Protein AF-A0A2R6IU62-F1 (afdb_monomer_lite)

Foldseek 3Di:
DDPPDDPVVVVVVLVVVLQVQLQVQLVVQLVVVVVVPDDPVVSNVRSVVSSVVSNVVSCVVCPPPVPVVVPVVVVVPD

Radius of gyration: 19.02 Å; chains: 1; bounding box: 35×24×59 Å

Structure (mmCIF, N/CA/C/O backbone):
data_AF-A0A2R6IU62-F1
#
_entry.id   AF-A0A2R6IU62-F1
#
loop_
_atom_site.group_PDB
_atom_site.id
_atom_site.type_symbol
_atom_site.label_atom_id
_atom_site.label_alt_id
_atom_site.label_comp_id
_atom_site.label_asym_id
_atom_site.label_entity_id
_atom_site.label_seq_id
_atom_site.pdbx_PDB_ins_code
_atom_site.Cartn_x
_atom_site.Cartn_y
_atom_site.Cartn_z
_atom_site.occupancy
_atom_site.B_iso_or_equiv
_atom_site.auth_seq_id
_atom_site.auth_comp_id
_atom_site.auth_asym_id
_atom_site.auth_atom_id
_atom_site.pdbx_PDB_model_num
ATOM 1 N N . MET A 1 1 ? 22.312 14.225 -29.034 1.00 45.22 1 MET A N 1
ATOM 2 C CA . MET A 1 1 ? 21.390 13.069 -29.035 1.00 45.22 1 MET A CA 1
ATOM 3 C C . MET A 1 1 ? 21.587 12.328 -27.728 1.00 45.22 1 MET A C 1
ATOM 5 O O . MET A 1 1 ? 22.715 11.941 -27.456 1.00 45.22 1 MET A O 1
ATOM 9 N N . VAL A 1 2 ? 20.557 12.215 -26.885 1.00 62.06 2 VAL A N 1
ATOM 10 C CA . VAL A 1 2 ? 20.670 11.428 -25.646 1.00 62.06 2 VAL A CA 1
ATOM 11 C C . VAL A 1 2 ? 20.582 9.954 -26.039 1.00 62.06 2 VAL A C 1
ATOM 13 O O . VAL A 1 2 ? 19.680 9.576 -26.787 1.00 62.06 2 VAL A O 1
ATOM 16 N N . GLY A 1 3 ? 21.554 9.144 -25.620 1.00 68.56 3 GLY A N 1
ATOM 17 C CA . GLY A 1 3 ? 21.512 7.700 -25.843 1.00 68.56 3 GLY A CA 1
ATOM 18 C C . GLY A 1 3 ? 20.296 7.079 -25.139 1.00 68.56 3 GLY A C 1
ATOM 19 O O . GLY A 1 3 ? 19.819 7.643 -24.149 1.00 68.56 3 GLY A O 1
ATOM 20 N N . PRO A 1 4 ? 19.762 5.946 -25.626 1.00 73.31 4 PRO A N 1
ATOM 21 C CA . PRO A 1 4 ? 18.647 5.270 -24.973 1.00 73.31 4 PRO A CA 1
ATOM 22 C C . PRO A 1 4 ? 18.981 4.988 -23.504 1.00 73.31 4 PRO A C 1
ATOM 24 O O . PRO A 1 4 ? 19.965 4.311 -23.220 1.00 73.31 4 PRO A O 1
ATOM 27 N N . ILE A 1 5 ? 18.171 5.507 -22.570 1.00 65.12 5 ILE A N 1
ATOM 28 C CA . ILE A 1 5 ? 18.312 5.151 -21.150 1.00 65.12 5 ILE A CA 1
ATOM 29 C C . ILE A 1 5 ? 18.207 3.625 -21.015 1.00 65.12 5 ILE A C 1
ATOM 31 O O . ILE A 1 5 ? 17.205 3.083 -21.507 1.00 65.12 5 ILE A O 1
ATOM 35 N N . PRO A 1 6 ? 19.179 2.968 -20.347 1.00 71.00 6 PRO A N 1
ATOM 36 C CA . PRO A 1 6 ? 19.180 1.529 -20.115 1.00 71.00 6 PRO A CA 1
ATOM 37 C C . PRO A 1 6 ? 17.842 1.028 -19.564 1.00 71.00 6 PRO A C 1
ATOM 39 O O . PRO A 1 6 ? 17.267 1.612 -18.645 1.00 71.00 6 PRO A O 1
ATOM 42 N N . SER A 1 7 ? 17.331 -0.069 -20.121 1.00 67.38 7 SER A N 1
ATOM 43 C CA . SER A 1 7 ? 16.018 -0.629 -19.766 1.00 67.38 7 SER A CA 1
ATOM 44 C C . SER A 1 7 ? 15.913 -1.018 -18.284 1.00 67.38 7 SER A C 1
ATOM 46 O O . SER A 1 7 ? 14.857 -0.838 -17.685 1.00 67.38 7 SER A O 1
ATOM 48 N N . ALA A 1 8 ? 17.023 -1.463 -17.684 1.00 66.62 8 ALA A N 1
ATOM 49 C CA . ALA A 1 8 ? 17.103 -1.841 -16.271 1.00 66.62 8 ALA A CA 1
ATOM 50 C C . ALA A 1 8 ? 16.819 -0.663 -15.318 1.00 66.62 8 ALA A C 1
ATOM 52 O O . ALA A 1 8 ? 16.116 -0.823 -14.319 1.00 66.62 8 ALA A O 1
ATOM 53 N N . ASP A 1 9 ? 17.295 0.539 -15.656 1.00 71.31 9 ASP A N 1
ATOM 54 C CA . ASP A 1 9 ? 17.058 1.736 -14.843 1.00 71.31 9 ASP A CA 1
ATOM 55 C C . ASP A 1 9 ? 15.580 2.144 -14.884 1.00 71.31 9 ASP A C 1
ATOM 57 O O . ASP A 1 9 ? 15.016 2.586 -13.881 1.00 71.31 9 ASP A O 1
ATOM 61 N N . ARG A 1 10 ? 14.918 1.939 -16.032 1.00 70.12 10 ARG A N 1
ATOM 62 C CA . ARG A 1 10 ? 13.488 2.232 -16.202 1.00 70.12 10 ARG A CA 1
ATOM 63 C C . ARG A 1 10 ? 12.607 1.273 -15.409 1.00 70.12 10 ARG A C 1
ATOM 65 O O . ARG A 1 10 ? 11.639 1.724 -14.801 1.00 70.12 10 ARG A O 1
ATOM 72 N N . GLU A 1 11 ? 12.931 -0.019 -15.398 1.00 72.94 11 GLU A N 1
ATOM 73 C CA . GLU A 1 11 ? 12.174 -1.030 -14.646 1.00 72.94 11 GLU A CA 1
ATOM 74 C C . GLU A 1 11 ? 12.293 -0.825 -13.135 1.00 72.94 11 GLU A C 1
ATOM 76 O O . GLU A 1 11 ? 11.280 -0.839 -12.433 1.00 72.94 11 GLU A O 1
ATOM 81 N N . SER A 1 12 ? 13.502 -0.547 -12.640 1.00 75.88 12 SER A N 1
ATOM 82 C CA . SER A 1 12 ? 13.727 -0.249 -11.220 1.00 75.88 12 SER A CA 1
ATOM 83 C C . SER A 1 12 ? 12.980 1.012 -10.778 1.00 75.88 12 SER A C 1
ATOM 85 O O . SER A 1 12 ? 12.320 1.028 -9.735 1.00 75.88 12 SER A O 1
ATOM 87 N N . LEU A 1 13 ? 13.016 2.070 -11.594 1.00 80.69 13 LEU A N 1
ATOM 88 C CA . LEU A 1 13 ? 12.317 3.316 -11.292 1.00 80.69 13 LEU A CA 1
ATOM 89 C C . LEU A 1 13 ? 10.796 3.128 -11.340 1.00 80.69 13 LEU A C 1
ATOM 91 O O . LEU A 1 13 ? 10.106 3.559 -10.417 1.00 80.69 13 LEU A O 1
ATOM 95 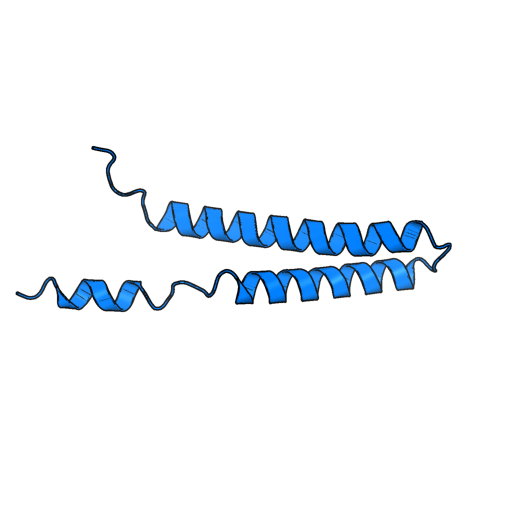N N . ALA A 1 14 ? 10.279 2.413 -12.341 1.00 80.56 14 ALA A N 1
ATOM 96 C CA . ALA A 1 14 ? 8.867 2.054 -12.409 1.00 80.56 14 ALA A CA 1
ATOM 97 C C . ALA A 1 14 ? 8.437 1.253 -11.173 1.00 80.56 14 ALA A C 1
ATOM 99 O O . ALA A 1 14 ? 7.446 1.606 -10.538 1.00 80.56 14 ALA A O 1
ATOM 100 N N . PHE A 1 15 ? 9.201 0.237 -10.766 1.00 81.62 15 PHE A N 1
ATOM 101 C CA . PHE A 1 15 ? 8.904 -0.545 -9.565 1.00 81.62 15 PHE A CA 1
ATOM 102 C C . PHE A 1 15 ? 8.884 0.314 -8.291 1.00 81.62 15 PHE A C 1
ATOM 104 O O . PHE A 1 15 ? 7.962 0.206 -7.483 1.00 81.62 15 PHE A O 1
ATOM 111 N N . ARG A 1 16 ? 9.847 1.225 -8.120 1.00 82.75 16 ARG A N 1
ATOM 112 C CA . ARG A 1 16 ? 9.871 2.140 -6.964 1.00 82.75 16 ARG A CA 1
ATOM 113 C C . ARG A 1 16 ? 8.665 3.079 -6.949 1.00 82.75 16 ARG A C 1
ATOM 115 O O . ARG A 1 16 ? 8.080 3.281 -5.888 1.00 82.75 16 ARG A O 1
ATOM 122 N N . VAL A 1 17 ? 8.264 3.608 -8.106 1.00 86.44 17 VAL A N 1
ATOM 123 C CA . VAL A 1 17 ? 7.069 4.460 -8.237 1.00 86.44 17 VAL A CA 1
ATOM 124 C C . VAL A 1 17 ? 5.805 3.675 -7.890 1.00 86.44 17 VAL A C 1
ATOM 126 O O . VAL A 1 17 ? 4.988 4.160 -7.111 1.00 86.44 17 VAL A O 1
ATOM 129 N N . LYS A 1 18 ? 5.678 2.444 -8.397 1.00 83.75 18 LYS A N 1
ATOM 130 C CA . LYS A 1 18 ? 4.578 1.523 -8.082 1.00 83.75 18 LYS A CA 1
ATOM 131 C C . LYS A 1 18 ? 4.419 1.314 -6.570 1.00 83.75 18 LYS A C 1
ATOM 133 O O . LYS A 1 18 ? 3.331 1.490 -6.022 1.00 83.75 18 LYS A O 1
ATOM 138 N N . VAL A 1 19 ? 5.519 0.978 -5.895 1.00 85.75 19 VAL A N 1
ATOM 139 C CA . VAL A 1 19 ? 5.538 0.750 -4.442 1.00 85.75 19 VAL A CA 1
ATOM 140 C C . VAL A 1 19 ? 5.194 2.028 -3.680 1.00 85.75 19 VAL A C 1
ATOM 142 O O . VAL A 1 19 ? 4.346 1.989 -2.790 1.00 85.75 19 VAL A O 1
ATOM 145 N N . ALA A 1 20 ? 5.794 3.163 -4.047 1.00 88.81 20 ALA A N 1
ATOM 146 C CA . ALA A 1 20 ? 5.520 4.444 -3.401 1.00 88.81 20 ALA A CA 1
ATOM 147 C C . ALA A 1 20 ? 4.036 4.827 -3.506 1.00 88.81 20 ALA A C 1
ATOM 149 O O . ALA A 1 20 ? 3.432 5.228 -2.513 1.0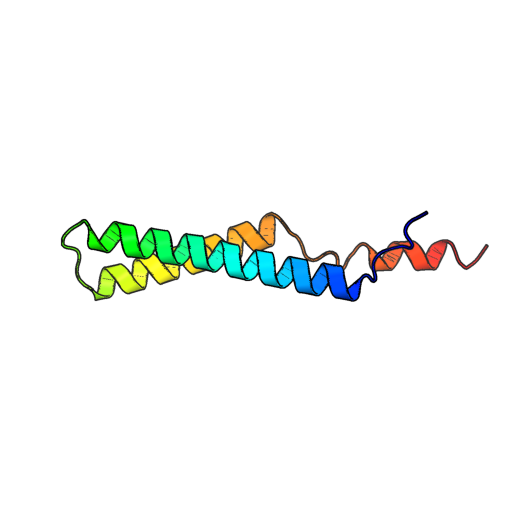0 88.81 20 ALA A O 1
ATOM 150 N N . PHE A 1 21 ? 3.429 4.645 -4.680 1.00 88.06 21 PHE A N 1
ATOM 151 C CA . PHE A 1 21 ? 2.024 4.978 -4.911 1.00 88.06 21 PHE A CA 1
ATOM 152 C C . PHE A 1 21 ? 1.083 4.097 -4.083 1.00 88.06 21 PHE A C 1
ATOM 154 O O . PHE A 1 21 ? 0.194 4.601 -3.397 1.00 88.06 21 PHE A O 1
ATOM 161 N N . SER A 1 22 ? 1.322 2.783 -4.078 1.00 87.44 22 SER A N 1
ATOM 162 C CA . SER A 1 22 ? 0.544 1.840 -3.270 1.00 87.44 22 SER A CA 1
ATOM 163 C C . SER A 1 22 ? 0.647 2.135 -1.771 1.00 87.44 22 SER A C 1
ATOM 165 O O . SER A 1 22 ? -0.342 2.006 -1.048 1.00 87.44 22 SER A O 1
ATOM 167 N N . LEU A 1 23 ? 1.832 2.540 -1.303 1.00 88.50 23 LEU A N 1
ATOM 168 C CA . LEU A 1 23 ? 2.075 2.877 0.097 1.00 88.50 23 LEU A CA 1
ATOM 169 C C . LEU A 1 23 ? 1.330 4.156 0.493 1.00 88.50 23 LEU A C 1
ATOM 171 O O . LEU A 1 23 ? 0.696 4.178 1.544 1.00 88.50 23 LEU A O 1
ATOM 175 N N . VAL A 1 24 ? 1.334 5.180 -0.367 1.00 90.94 24 VAL A N 1
ATOM 176 C CA . VAL A 1 24 ? 0.559 6.412 -0.149 1.00 90.94 24 VAL A CA 1
ATOM 177 C C . VAL A 1 24 ? -0.936 6.106 -0.053 1.00 90.94 24 VAL A C 1
ATOM 179 O O . VAL A 1 24 ? -1.570 6.550 0.898 1.00 90.94 24 VAL A O 1
ATOM 182 N N . ILE A 1 25 ? -1.493 5.297 -0.963 1.00 89.69 25 ILE A N 1
ATOM 183 C CA . ILE A 1 25 ? -2.921 4.930 -0.935 1.00 89.69 25 ILE A CA 1
ATOM 184 C C . ILE A 1 25 ? -3.282 4.208 0.373 1.00 89.69 25 ILE A C 1
ATOM 186 O O . ILE A 1 25 ? -4.244 4.592 1.041 1.00 89.69 25 ILE A O 1
ATOM 190 N N . GLY A 1 26 ? -2.504 3.192 0.763 1.00 86.44 26 GLY A N 1
ATOM 191 C CA . GLY A 1 26 ? -2.738 2.448 2.005 1.00 86.44 26 GLY A CA 1
ATOM 192 C C . GLY A 1 26 ? -2.607 3.323 3.255 1.00 86.44 26 GLY A C 1
ATOM 193 O O . GLY A 1 26 ? -3.464 3.275 4.139 1.00 86.44 26 GLY A O 1
ATOM 194 N N . ALA A 1 27 ? -1.579 4.175 3.306 1.00 87.50 27 ALA A N 1
ATOM 195 C CA . ALA A 1 27 ? -1.366 5.107 4.410 1.00 87.50 27 ALA A CA 1
ATOM 196 C C . ALA A 1 27 ? -2.501 6.134 4.516 1.00 87.50 27 ALA A C 1
ATOM 198 O O . ALA A 1 27 ? -2.991 6.376 5.616 1.00 87.50 27 ALA A O 1
ATOM 199 N N . SER A 1 28 ? -2.963 6.695 3.394 1.00 87.44 28 SER A N 1
ATOM 200 C CA . SER A 1 28 ? -4.100 7.621 3.370 1.00 87.44 28 SER A CA 1
ATOM 201 C C . SER A 1 28 ? -5.387 6.955 3.848 1.00 87.44 28 SER A C 1
ATOM 203 O O . SER A 1 28 ? -6.088 7.532 4.675 1.00 87.44 28 SER A O 1
ATOM 205 N N . ALA A 1 29 ? -5.677 5.734 3.388 1.00 84.38 29 ALA A N 1
ATOM 206 C CA . ALA A 1 29 ? -6.853 4.983 3.825 1.00 84.38 29 ALA A CA 1
ATOM 207 C C . ALA A 1 29 ? -6.841 4.737 5.345 1.00 84.38 29 ALA A C 1
ATOM 209 O O . ALA A 1 29 ? -7.852 4.960 6.006 1.00 84.38 29 ALA A O 1
ATOM 210 N N . GLY A 1 30 ? -5.691 4.355 5.909 1.00 83.44 30 GLY A N 1
ATOM 211 C CA . GLY A 1 30 ? -5.532 4.196 7.357 1.00 83.44 30 GLY A CA 1
ATOM 212 C C . GLY A 1 30 ? -5.612 5.517 8.132 1.00 83.44 30 GLY A C 1
ATOM 213 O O . GLY A 1 30 ? -6.267 5.588 9.165 1.00 83.44 30 GLY A O 1
ATOM 214 N N . LEU A 1 31 ? -5.001 6.598 7.640 1.00 85.69 31 LEU A N 1
ATOM 215 C CA . LEU A 1 31 ? -5.073 7.906 8.308 1.00 85.69 31 LEU A CA 1
ATOM 216 C C . LEU A 1 31 ? -6.499 8.473 8.345 1.00 85.69 31 LEU A C 1
ATOM 218 O O . LEU A 1 31 ? -6.849 9.186 9.284 1.00 85.69 31 LEU A O 1
ATOM 222 N N . ILE A 1 32 ? -7.324 8.168 7.342 1.00 84.56 32 ILE A N 1
ATOM 223 C CA . ILE A 1 32 ? -8.733 8.577 7.314 1.00 84.56 32 ILE A CA 1
ATOM 224 C C . ILE A 1 32 ? -9.507 7.936 8.472 1.00 84.56 32 ILE A C 1
ATOM 226 O O . ILE A 1 32 ? -10.319 8.609 9.103 1.00 84.56 32 ILE A O 1
ATOM 230 N N . THR A 1 33 ? -9.240 6.672 8.811 1.00 83.44 33 THR A N 1
ATOM 231 C CA . THR A 1 33 ? -9.972 5.993 9.894 1.00 83.44 33 THR A CA 1
ATOM 232 C C . THR A 1 33 ? -9.567 6.478 11.282 1.00 83.44 33 THR A C 1
ATOM 234 O O . THR A 1 33 ? -10.380 6.423 12.197 1.00 83.44 33 THR A O 1
ATOM 237 N N . LEU A 1 34 ? -8.361 7.026 11.455 1.00 81.25 34 LEU A N 1
ATOM 238 C CA . LEU A 1 34 ? -7.955 7.664 12.715 1.00 81.25 34 LEU A CA 1
ATOM 239 C C . LEU A 1 34 ? -8.808 8.892 13.072 1.00 81.25 34 LEU A C 1
ATOM 241 O O . LEU A 1 34 ? -8.911 9.234 14.245 1.00 81.25 34 LEU A O 1
ATOM 245 N N . GLN A 1 35 ? -9.440 9.539 12.088 1.00 81.62 35 GLN A N 1
ATOM 246 C CA . GLN A 1 35 ? -10.309 10.698 12.323 1.00 81.62 35 GLN A CA 1
ATOM 247 C C . GLN A 1 35 ? -11.718 10.313 12.806 1.00 81.62 35 GLN A C 1
ATOM 249 O O . GLN A 1 35 ? -12.462 11.181 13.248 1.00 81.62 35 GLN A O 1
ATOM 254 N N . GLY A 1 36 ? -12.102 9.035 12.715 1.00 79.06 36 GLY A N 1
ATOM 255 C CA . GLY A 1 36 ? -13.474 8.575 12.955 1.00 79.06 36 GLY A CA 1
ATOM 256 C C . GLY A 1 36 ? -13.737 7.910 14.310 1.00 79.06 36 GLY A C 1
ATO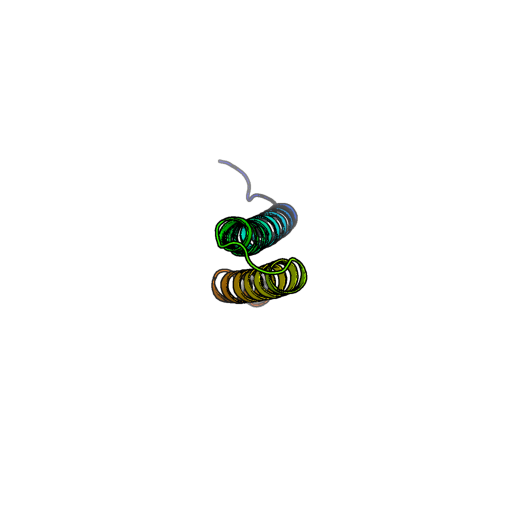M 257 O O . GLY A 1 36 ? -14.751 7.231 14.423 1.00 79.06 36 GLY A O 1
ATOM 258 N N . ASP A 1 37 ? -12.838 8.034 15.295 1.00 77.88 37 ASP A N 1
ATOM 259 C CA . ASP A 1 37 ? -12.905 7.304 16.584 1.00 77.88 37 ASP A CA 1
ATOM 260 C C . ASP A 1 37 ? -13.063 5.777 16.393 1.00 77.88 37 ASP A C 1
ATOM 262 O O . ASP A 1 37 ? -13.808 5.072 17.073 1.00 77.88 37 ASP A O 1
ATOM 266 N N . VAL A 1 38 ? -12.395 5.251 15.363 1.00 79.56 38 VAL A N 1
ATOM 267 C CA . VAL A 1 38 ? -12.548 3.862 14.932 1.00 79.56 38 VAL A CA 1
ATOM 268 C C . VAL A 1 38 ? -11.509 2.992 15.637 1.00 79.56 38 VAL A C 1
ATOM 270 O O . VAL A 1 38 ? -10.350 3.380 15.787 1.00 79.56 38 VAL A O 1
ATOM 273 N N . SER A 1 39 ? -11.910 1.783 16.044 1.00 86.38 39 SER A N 1
ATOM 274 C CA . SER 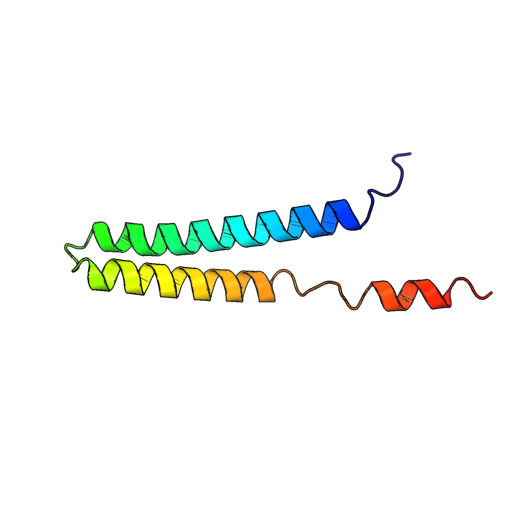A 1 39 ? -11.025 0.828 16.722 1.00 86.38 39 SER A CA 1
ATOM 275 C C . SER A 1 39 ? -9.694 0.630 15.967 1.00 86.38 39 SER A C 1
ATOM 277 O O . SER A 1 39 ? -9.707 0.479 14.739 1.00 86.38 39 SER A O 1
ATOM 279 N N . PRO A 1 40 ? -8.543 0.542 16.669 1.00 84.12 40 PRO A N 1
ATOM 280 C CA . PRO A 1 40 ? -7.226 0.374 16.045 1.00 84.12 40 PRO A CA 1
ATOM 281 C C . PRO A 1 40 ? -7.143 -0.829 15.099 1.00 84.12 40 PRO A C 1
ATOM 283 O O . PRO A 1 40 ? -6.464 -0.773 14.074 1.00 84.12 40 PRO A O 1
ATOM 286 N N . ALA A 1 41 ? -7.872 -1.906 15.409 1.00 87.75 41 ALA A N 1
ATOM 287 C CA . ALA A 1 41 ? -7.936 -3.095 14.564 1.00 87.75 41 ALA A CA 1
ATOM 288 C C . ALA A 1 41 ? -8.571 -2.798 13.194 1.00 87.75 41 ALA A C 1
ATOM 290 O O . ALA 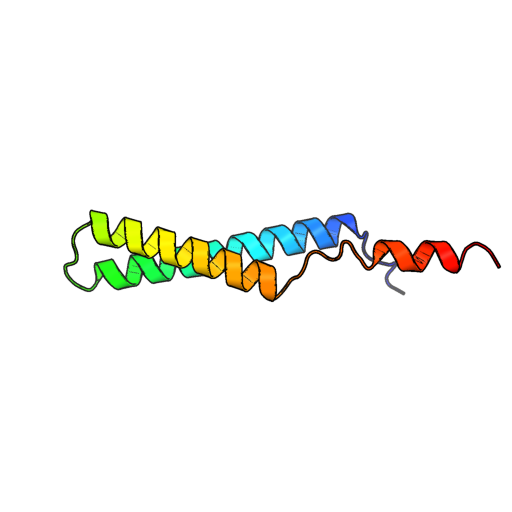A 1 41 ? -8.110 -3.303 12.170 1.00 87.75 41 ALA A O 1
ATOM 291 N N . VAL A 1 42 ? -9.593 -1.938 13.164 1.00 86.94 42 VAL A N 1
ATOM 292 C CA . VAL A 1 42 ? -10.268 -1.522 11.929 1.00 86.94 42 VAL A CA 1
ATOM 293 C C . VAL A 1 42 ? -9.352 -0.625 11.104 1.00 86.94 42 VAL A C 1
ATOM 295 O O . VAL A 1 42 ? -9.268 -0.799 9.894 1.00 86.94 42 VAL A O 1
ATOM 298 N N . THR A 1 43 ? -8.594 0.263 11.747 1.00 87.69 43 THR A N 1
ATOM 299 C CA . THR A 1 43 ? -7.600 1.107 11.068 1.00 87.69 43 THR A CA 1
ATOM 300 C C . THR A 1 43 ? -6.540 0.281 10.344 1.00 87.69 43 THR A C 1
ATOM 302 O O . THR A 1 43 ? -6.261 0.530 9.171 1.00 87.69 43 THR A O 1
ATOM 305 N N . VAL A 1 44 ? -5.992 -0.751 10.995 1.00 88.75 44 VAL A N 1
ATOM 306 C CA . VAL A 1 44 ? -5.027 -1.658 10.352 1.00 88.75 44 VAL A CA 1
ATOM 307 C C . VAL A 1 44 ? -5.681 -2.425 9.200 1.00 88.75 44 VAL A C 1
ATOM 309 O O . VAL A 1 44 ? -5.096 -2.517 8.122 1.00 88.75 44 VAL A O 1
ATOM 312 N N . ALA A 1 45 ? -6.905 -2.928 9.386 1.00 90.56 45 ALA A N 1
ATOM 313 C CA . ALA A 1 45 ? -7.627 -3.636 8.332 1.00 90.56 45 ALA A CA 1
ATOM 314 C C . ALA A 1 45 ? -7.878 -2.744 7.103 1.00 90.56 45 ALA A C 1
ATOM 316 O O . ALA A 1 45 ? -7.615 -3.161 5.977 1.00 90.56 45 ALA A O 1
ATOM 317 N N . VAL A 1 46 ? -8.319 -1.502 7.307 1.00 88.50 46 VAL A N 1
ATOM 318 C CA . VAL A 1 46 ? -8.572 -0.544 6.220 1.00 88.50 46 VAL A CA 1
ATOM 319 C C . VAL A 1 46 ? -7.274 -0.119 5.538 1.00 88.50 46 VAL A C 1
ATOM 321 O O . VAL A 1 46 ? -7.240 -0.039 4.311 1.00 88.50 46 VAL A O 1
ATOM 324 N N . ALA A 1 47 ? -6.188 0.077 6.290 1.00 88.19 47 ALA A N 1
ATOM 325 C CA . ALA A 1 47 ? -4.876 0.347 5.710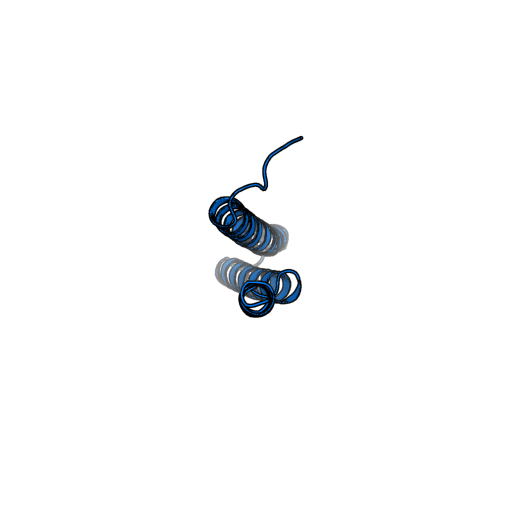 1.00 88.19 47 ALA A CA 1
ATOM 326 C C . ALA A 1 47 ? -4.408 -0.809 4.809 1.00 88.19 47 ALA A C 1
ATOM 328 O O . ALA A 1 47 ? -3.949 -0.567 3.693 1.00 88.19 47 ALA A O 1
ATOM 329 N N . LEU A 1 48 ? -4.579 -2.063 5.248 1.00 90.19 48 LEU A N 1
ATOM 330 C CA . LEU A 1 48 ? -4.253 -3.248 4.447 1.00 90.19 48 LEU A CA 1
ATOM 331 C C . LEU A 1 48 ? -5.123 -3.349 3.191 1.00 90.19 48 LEU A C 1
ATOM 333 O O . LEU A 1 48 ? -4.594 -3.598 2.109 1.00 90.19 48 LEU A O 1
ATOM 337 N N . VAL A 1 49 ? -6.431 -3.107 3.304 1.00 91.75 49 VAL A N 1
ATOM 338 C CA . VAL A 1 49 ? -7.345 -3.084 2.149 1.00 91.75 49 VAL A CA 1
ATOM 339 C C . VAL A 1 49 ? -6.945 -1.986 1.162 1.00 91.75 49 VAL A C 1
ATOM 341 O O . VAL A 1 49 ? -6.870 -2.245 -0.038 1.00 91.75 49 VAL A O 1
ATOM 344 N N . GLY A 1 50 ? -6.621 -0.787 1.651 1.00 87.19 50 GLY A N 1
ATOM 345 C CA . GLY A 1 50 ? -6.123 0.314 0.828 1.00 87.19 50 GLY A CA 1
ATOM 346 C C . GLY A 1 50 ? -4.801 -0.020 0.137 1.00 87.19 50 GLY A C 1
ATOM 347 O O . GLY A 1 50 ? -4.609 0.334 -1.023 1.00 87.19 50 GLY A O 1
ATOM 348 N N . LEU A 1 51 ? -3.913 -0.761 0.804 1.00 88.50 51 LEU A N 1
ATOM 349 C CA . LEU A 1 51 ? -2.638 -1.200 0.236 1.00 88.50 51 LEU A CA 1
ATOM 350 C C . LEU A 1 51 ? -2.852 -2.254 -0.860 1.00 88.50 51 LEU A C 1
ATOM 352 O O . LEU A 1 51 ? -2.291 -2.121 -1.945 1.00 88.50 51 LEU A O 1
ATOM 356 N N . VAL A 1 52 ? -3.717 -3.246 -0.629 1.00 90.94 52 VAL A N 1
ATOM 357 C CA . VAL A 1 52 ? -4.103 -4.243 -1.646 1.00 90.94 52 VAL A CA 1
ATOM 358 C C . VAL A 1 52 ? -4.760 -3.565 -2.848 1.00 90.94 52 VAL A C 1
ATOM 360 O O . VAL A 1 52 ? -4.420 -3.866 -3.992 1.00 90.94 52 VAL A O 1
ATOM 363 N N . PHE A 1 53 ? -5.657 -2.609 -2.605 1.00 88.81 53 PHE A N 1
ATOM 364 C CA . PHE A 1 53 ? -6.295 -1.832 -3.662 1.00 88.81 53 PHE A CA 1
ATOM 365 C C . PHE A 1 53 ? -5.273 -0.996 -4.446 1.00 88.81 53 PHE A C 1
ATOM 367 O O . PHE A 1 53 ? -5.260 -1.027 -5.675 1.00 88.81 53 PHE A O 1
ATOM 374 N N . GLY A 1 54 ? -4.364 -0.307 -3.753 1.00 84.56 54 GLY A N 1
ATOM 375 C CA . GLY A 1 54 ? -3.267 0.441 -4.365 1.00 84.56 54 GLY A CA 1
ATOM 376 C C . GLY A 1 54 ? -2.363 -0.437 -5.231 1.00 84.56 54 GLY A C 1
ATOM 377 O O . GLY A 1 54 ? -2.011 -0.042 -6.346 1.00 84.56 54 GLY A O 1
ATOM 378 N N . ALA A 1 55 ? -2.050 -1.650 -4.774 1.00 83.88 55 ALA A N 1
ATOM 379 C CA . ALA A 1 55 ? -1.281 -2.628 -5.533 1.00 83.88 55 ALA A CA 1
ATOM 380 C C . ALA A 1 55 ? -2.034 -3.091 -6.790 1.00 83.88 55 ALA A C 1
ATOM 382 O O . ALA A 1 55 ? -1.439 -3.157 -7.865 1.00 83.88 55 ALA A O 1
ATOM 383 N N . LEU A 1 56 ? -3.345 -3.332 -6.683 1.00 86.94 56 LEU A N 1
ATOM 384 C CA . LEU A 1 56 ? -4.199 -3.722 -7.808 1.00 86.94 56 LEU A CA 1
ATOM 385 C C . LEU A 1 56 ? -4.273 -2.623 -8.878 1.00 86.94 56 LEU A C 1
ATOM 387 O O . LEU A 1 56 ? -4.076 -2.895 -10.062 1.00 86.94 56 LEU A O 1
ATOM 391 N N . VAL A 1 57 ? -4.491 -1.372 -8.462 1.00 82.88 57 VAL A N 1
ATOM 392 C CA . VAL A 1 57 ? -4.500 -0.201 -9.358 1.00 82.88 57 VAL A CA 1
ATOM 393 C C . VAL A 1 57 ? -3.156 -0.070 -10.064 1.00 82.88 57 VAL A C 1
ATOM 395 O O . VAL A 1 57 ? -3.081 0.118 -11.273 1.00 82.88 57 VAL A O 1
ATOM 398 N N . THR A 1 58 ? -2.077 -0.218 -9.309 1.00 81.06 58 THR A N 1
ATOM 399 C CA . THR A 1 58 ? -0.714 -0.094 -9.815 1.00 81.06 58 THR A CA 1
ATOM 400 C C . THR A 1 58 ? -0.352 -1.210 -10.801 1.00 81.06 58 THR A C 1
ATOM 402 O O . THR A 1 58 ? 0.340 -0.960 -11.792 1.00 81.06 58 THR A O 1
ATOM 405 N N . TRP A 1 59 ? -0.833 -2.430 -10.556 1.00 80.06 59 TRP A N 1
ATOM 406 C CA . TRP A 1 59 ? -0.711 -3.558 -11.477 1.00 80.06 59 TRP A CA 1
ATOM 407 C C . TRP A 1 59 ? -1.475 -3.305 -12.781 1.00 80.06 59 TRP A C 1
ATOM 409 O O . TRP A 1 59 ? -0.942 -3.554 -13.860 1.00 80.06 59 TRP A O 1
ATOM 419 N N . PHE A 1 60 ? -2.675 -2.729 -12.687 1.00 80.12 60 PHE A N 1
ATOM 420 C CA . PHE A 1 60 ? -3.496 -2.392 -13.847 1.00 80.12 60 PHE A CA 1
ATOM 421 C C . PHE A 1 60 ? -2.923 -1.237 -14.685 1.00 80.12 60 PHE A C 1
ATOM 423 O O . PHE A 1 60 ? -2.914 -1.305 -15.910 1.00 80.12 60 PHE A O 1
ATOM 430 N N . VAL A 1 61 ? -2.437 -0.171 -14.040 1.00 77.94 61 VAL A N 1
ATOM 431 C CA . VAL A 1 61 ? -1.928 1.039 -14.717 1.00 77.94 61 VAL A CA 1
ATOM 432 C C . VAL A 1 61 ? -0.578 0.791 -15.389 1.00 77.94 61 VAL A C 1
ATOM 434 O O . VAL A 1 61 ? -0.296 1.333 -16.457 1.00 77.94 61 VAL A O 1
ATOM 437 N N . PHE A 1 62 ? 0.260 -0.039 -14.776 1.00 71.81 62 PHE A N 1
ATOM 438 C CA . PHE A 1 62 ? 1.575 -0.389 -15.293 1.00 71.81 62 PHE A CA 1
ATOM 439 C C . PHE A 1 62 ? 1.653 -1.910 -15.471 1.00 71.81 62 PHE A C 1
ATOM 441 O O . PHE A 1 62 ? 2.336 -2.579 -14.681 1.00 71.81 62 PHE A O 1
ATOM 448 N N . PRO A 1 63 ? 0.974 -2.471 -16.485 1.00 65.06 63 PRO A N 1
ATOM 449 C CA . PRO A 1 63 ? 1.119 -3.883 -16.803 1.00 65.06 63 PRO A CA 1
ATOM 450 C C . PRO A 1 63 ? 2.606 -4.161 -17.036 1.00 65.06 63 PRO A C 1
ATOM 452 O O . PRO A 1 63 ? 3.296 -3.363 -17.679 1.00 65.06 63 PRO A O 1
ATOM 455 N N . GLU A 1 64 ? 3.129 -5.231 -16.430 1.00 63.09 64 GLU A N 1
ATOM 456 C CA . GLU A 1 64 ? 4.524 -5.626 -16.611 1.00 63.09 64 GLU A CA 1
ATOM 457 C C . GLU A 1 64 ? 4.834 -5.654 -18.106 1.00 63.09 64 GLU A C 1
ATOM 459 O O . GLU A 1 64 ? 4.224 -6.386 -18.881 1.00 63.09 64 GLU A O 1
ATOM 464 N N . SER A 1 65 ? 5.784 -4.826 -18.531 1.00 56.09 65 SER A N 1
ATOM 465 C CA . SER A 1 65 ? 6.217 -4.678 -19.919 1.00 56.09 65 SER A CA 1
ATOM 466 C C . SER A 1 65 ? 6.953 -5.912 -20.466 1.00 56.09 65 SER A C 1
ATOM 468 O O . SER A 1 65 ? 7.720 -5.794 -21.423 1.00 56.09 65 SER A O 1
ATOM 470 N N . GLY A 1 66 ? 6.692 -7.099 -19.909 1.00 51.28 66 GLY A N 1
ATOM 471 C CA . GLY A 1 66 ? 7.256 -8.385 -20.314 1.00 51.28 66 GLY A CA 1
ATOM 472 C C . GLY A 1 66 ? 6.934 -8.787 -21.757 1.00 51.28 66 GLY A C 1
ATOM 473 O O . GLY A 1 66 ? 7.560 -9.696 -22.295 1.00 51.28 66 GLY A O 1
ATOM 474 N N . GLU A 1 67 ? 6.028 -8.082 -22.438 1.00 51.22 67 GLU A N 1
ATOM 475 C CA . GLU A 1 67 ? 5.694 -8.351 -23.841 1.00 51.22 67 GLU A CA 1
ATOM 476 C C . GLU A 1 67 ? 6.454 -7.482 -24.856 1.00 51.22 67 GLU A C 1
ATOM 478 O O . GLU A 1 67 ? 6.525 -7.847 -26.032 1.00 51.22 67 GLU A O 1
ATOM 483 N N . ARG A 1 68 ? 7.108 -6.379 -24.453 1.00 52.06 68 ARG A N 1
ATOM 484 C CA . ARG A 1 68 ? 7.833 -5.521 -25.420 1.00 52.06 68 ARG A CA 1
ATOM 485 C C . ARG A 1 68 ? 9.246 -6.003 -25.754 1.00 52.06 68 ARG A C 1
ATOM 487 O O . ARG A 1 68 ? 9.793 -5.584 -26.770 1.00 52.06 68 ARG A O 1
ATOM 494 N N . ALA A 1 69 ? 9.805 -6.936 -24.983 1.00 52.09 69 ALA A N 1
ATOM 495 C CA . ALA A 1 69 ? 11.094 -7.561 -25.293 1.00 52.09 69 ALA A CA 1
ATOM 496 C C . ALA A 1 69 ? 11.012 -8.617 -26.418 1.00 52.09 69 ALA A C 1
ATOM 498 O O . ALA A 1 69 ? 12.037 -9.016 -26.969 1.00 52.09 69 ALA A O 1
ATOM 499 N N . ARG A 1 70 ? 9.809 -9.072 -26.806 1.00 54.22 70 ARG A N 1
ATOM 500 C CA . ARG A 1 70 ? 9.642 -10.139 -27.813 1.00 54.22 70 ARG A CA 1
ATOM 501 C C . ARG A 1 70 ? 9.579 -9.627 -29.264 1.00 54.22 70 ARG A C 1
ATOM 503 O O . ARG A 1 70 ? 9.668 -10.428 -30.191 1.00 54.22 70 ARG A O 1
ATOM 510 N N . THR A 1 71 ? 9.472 -8.313 -29.474 1.00 55.34 71 THR A N 1
ATOM 511 C CA . THR A 1 71 ? 9.363 -7.715 -30.821 1.00 55.34 71 THR A CA 1
ATOM 512 C C . THR A 1 71 ? 10.712 -7.279 -31.407 1.00 55.34 71 THR A C 1
ATOM 514 O O . THR A 1 71 ? 10.851 -7.232 -32.628 1.00 55.34 71 THR A O 1
ATOM 517 N N . ASP A 1 72 ? 11.732 -7.038 -30.579 1.00 52.12 72 ASP A N 1
ATOM 518 C CA . ASP A 1 72 ? 13.036 -6.532 -31.047 1.00 52.12 72 ASP A CA 1
ATOM 519 C C . ASP A 1 72 ? 13.936 -7.627 -31.663 1.00 52.12 72 ASP A C 1
ATOM 521 O O . ASP A 1 72 ? 14.814 -7.371 -32.485 1.00 52.12 72 ASP A O 1
ATOM 525 N N . SER A 1 73 ? 13.666 -8.902 -31.366 1.00 55.75 73 SER A N 1
ATOM 526 C CA . SER A 1 73 ? 14.428 -10.028 -31.925 1.00 55.75 73 SER A CA 1
ATOM 527 C C . SER A 1 73 ? 14.075 -10.365 -33.380 1.00 55.75 73 SER A C 1
ATOM 529 O O . SER A 1 73 ? 14.832 -11.084 -34.037 1.00 55.75 73 SER A O 1
ATOM 531 N N . ARG A 1 74 ? 12.964 -9.841 -33.923 1.00 59.69 74 ARG A N 1
ATOM 532 C CA . ARG A 1 74 ? 12.580 -10.079 -35.328 1.00 59.69 74 ARG A CA 1
ATOM 533 C C . ARG A 1 74 ? 13.251 -9.137 -36.325 1.00 59.69 74 ARG A C 1
ATOM 535 O O . ARG A 1 74 ? 13.368 -9.507 -37.490 1.00 59.69 74 ARG A O 1
ATOM 542 N N . PHE A 1 75 ? 13.703 -7.961 -35.893 1.00 59.12 75 PHE A N 1
ATOM 543 C CA . PHE A 1 75 ? 14.322 -6.977 -36.789 1.00 59.12 75 PHE A CA 1
ATOM 544 C C . PHE A 1 75 ? 15.830 -7.177 -36.980 1.00 59.12 75 PHE A C 1
ATOM 546 O O . PHE A 1 75 ? 16.384 -6.699 -37.960 1.00 59.12 75 PHE A O 1
ATOM 553 N N . ARG A 1 76 ? 16.490 -7.960 -36.119 1.00 59.56 76 ARG A N 1
ATOM 554 C CA . ARG A 1 76 ? 17.937 -8.247 -36.195 1.00 59.56 76 ARG A CA 1
ATOM 555 C C . ARG A 1 76 ? 18.308 -9.419 -37.128 1.00 59.56 76 ARG A C 1
ATOM 557 O O . ARG A 1 76 ? 19.451 -9.864 -37.139 1.00 59.56 76 ARG A O 1
ATOM 564 N N . ARG A 1 77 ? 17.348 -9.961 -37.886 1.00 58.62 77 ARG A N 1
ATOM 565 C CA . ARG A 1 77 ? 17.541 -11.094 -38.819 1.00 58.62 77 ARG A CA 1
ATOM 566 C C . ARG A 1 77 ? 17.337 -10.740 -40.301 1.00 58.62 77 ARG A C 1
ATOM 568 O O . ARG A 1 77 ? 17.211 -11.657 -41.109 1.00 58.62 77 ARG A O 1
ATOM 575 N N . ARG A 1 78 ? 17.288 -9.457 -40.663 1.00 44.84 78 ARG A N 1
ATOM 576 C CA . ARG A 1 78 ? 17.258 -9.013 -42.063 1.00 44.84 78 ARG A CA 1
ATOM 577 C C . ARG A 1 78 ? 18.423 -8.097 -42.373 1.00 44.84 78 ARG A C 1
ATOM 579 O O . ARG A 1 78 ? 18.754 -7.285 -41.486 1.00 44.84 78 ARG A O 1
#

Sequence (78 aa):
MVGPIPSADRESLAFRVKVAFSLVIGASAGLITLQGDVSPAVTVAVALVGLVFGALVTWFVFPESGERARTDSRFRRR

Secondary structure (DSSP, 8-state):
-PPPPPHHHHHHHHHHHHHHHHHHHHHHHHHHHHTTT--HHHHHHHHHHHHHHHHHHHHHHS---TTGGGSGGGGGG-

pLDDT: mean 76.31, std 13.18, range [44.84, 91.75]